Protein AF-A0A7S4NF11-F1 (afdb_monomer_lite)

Radius of gyration: 26.08 Å; chains: 1; bounding box: 30×62×72 Å

pLDDT: mean 76.33, std 23.09, range [30.75, 95.88]

Structure (mmCIF, N/CA/C/O backbone):
data_AF-A0A7S4NF11-F1
#
_entry.id   AF-A0A7S4NF11-F1
#
loop_
_atom_site.group_PDB
_atom_site.id
_atom_site.type_symbol
_atom_site.label_atom_id
_atom_site.label_alt_id
_atom_site.label_comp_id
_atom_site.label_asym_id
_atom_site.label_entity_id
_atom_site.label_seq_id
_atom_site.pdbx_PDB_ins_code
_atom_site.Cartn_x
_atom_site.Cartn_y
_atom_site.Cartn_z
_atom_site.occupancy
_atom_site.B_iso_or_equiv
_atom_site.auth_seq_id
_atom_site.auth_comp_id
_atom_site.auth_asym_id
_atom_site.auth_atom_id
_atom_site.pdbx_PDB_model_num
ATOM 1 N N . MET A 1 1 ? 6.267 -11.772 0.007 1.00 73.88 1 MET A N 1
ATOM 2 C CA . MET A 1 1 ? 6.412 -10.875 -1.162 1.00 73.88 1 MET A CA 1
ATOM 3 C C . MET A 1 1 ? 7.554 -11.280 -2.099 1.00 73.88 1 MET A C 1
ATOM 5 O O . MET A 1 1 ? 7.280 -11.546 -3.259 1.00 73.88 1 MET A O 1
ATOM 9 N N . LYS A 1 2 ? 8.812 -11.360 -1.629 1.00 79.38 2 LYS A N 1
ATOM 10 C CA . LYS A 1 2 ? 10.001 -11.536 -2.492 1.00 79.38 2 LYS A CA 1
ATOM 11 C C . LYS A 1 2 ? 9.956 -12.772 -3.411 1.00 79.38 2 LYS A C 1
ATOM 13 O O . LYS A 1 2 ? 10.089 -12.602 -4.613 1.00 79.38 2 LYS A O 1
ATOM 18 N N . CYS A 1 3 ? 9.641 -13.956 -2.881 1.00 81.00 3 CYS A N 1
ATOM 19 C CA . CYS A 1 3 ? 9.574 -15.198 -3.669 1.00 81.00 3 CYS A CA 1
ATOM 20 C C . CYS A 1 3 ? 8.511 -15.178 -4.784 1.00 81.00 3 CYS A C 1
ATOM 22 O O . CYS A 1 3 ? 8.681 -15.821 -5.809 1.00 81.00 3 CYS A O 1
ATOM 24 N N . PHE A 1 4 ? 7.421 -14.412 -4.630 1.00 79.88 4 PHE A N 1
ATOM 25 C CA . PHE A 1 4 ? 6.421 -14.277 -5.698 1.00 79.88 4 PHE A CA 1
ATOM 26 C C . PHE A 1 4 ? 6.956 -13.473 -6.886 1.00 79.88 4 PHE A C 1
ATOM 28 O O . PHE A 1 4 ? 6.583 -13.756 -8.016 1.00 79.88 4 PHE A O 1
ATOM 35 N N . CYS A 1 5 ? 7.848 -12.508 -6.645 1.00 83.56 5 CYS A N 1
ATOM 36 C CA . CYS A 1 5 ? 8.443 -11.685 -7.702 1.00 83.56 5 CYS A CA 1
ATOM 37 C C . CYS A 1 5 ? 9.519 -12.431 -8.518 1.00 83.56 5 CYS A C 1
ATOM 39 O O . CYS A 1 5 ? 10.048 -11.878 -9.477 1.00 83.56 5 CYS A O 1
ATOM 41 N N . GLU A 1 6 ? 9.870 -13.662 -8.131 1.00 86.38 6 GLU A N 1
ATOM 42 C CA . GLU A 1 6 ? 10.823 -14.525 -8.847 1.00 86.38 6 GLU A CA 1
ATOM 43 C C . GLU A 1 6 ? 10.128 -15.361 -9.939 1.00 86.38 6 GLU A C 1
ATOM 45 O O . GLU A 1 6 ? 10.784 -15.909 -10.826 1.00 86.38 6 GLU A O 1
ATOM 50 N N . LEU A 1 7 ? 8.790 -15.435 -9.911 1.00 87.25 7 LEU A N 1
ATOM 51 C CA . LEU A 1 7 ? 7.999 -16.120 -10.928 1.00 87.25 7 LEU A CA 1
ATOM 52 C C . LEU A 1 7 ? 7.936 -15.287 -12.214 1.00 87.25 7 LEU A C 1
ATOM 54 O O . LEU A 1 7 ? 7.679 -14.081 -12.198 1.00 87.25 7 LEU A O 1
ATOM 58 N N . LYS A 1 8 ? 8.115 -15.947 -13.363 1.00 84.31 8 LYS A N 1
ATOM 59 C CA . LYS A 1 8 ? 8.010 -15.290 -14.673 1.00 84.31 8 LYS A CA 1
ATOM 60 C C . LYS A 1 8 ? 6.619 -14.673 -14.843 1.00 84.31 8 LYS A C 1
ATOM 62 O O . LYS A 1 8 ? 5.614 -15.367 -14.740 1.00 84.31 8 LYS A O 1
ATOM 67 N N . GLY A 1 9 ? 6.582 -13.372 -15.128 1.00 84.94 9 GLY A N 1
ATOM 68 C CA . GLY A 1 9 ? 5.338 -12.621 -15.324 1.00 84.94 9 GLY A CA 1
ATOM 69 C C . GLY A 1 9 ? 4.669 -12.125 -14.038 1.00 84.94 9 GLY A C 1
ATOM 70 O O . GLY A 1 9 ? 3.631 -11.472 -14.121 1.00 84.94 9 GLY A O 1
ATOM 71 N N . VAL A 1 10 ? 5.249 -12.374 -12.858 1.00 89.94 10 VAL A N 1
ATOM 72 C CA . VAL A 1 10 ? 4.725 -11.868 -11.583 1.00 89.94 10 VAL A CA 1
ATOM 73 C C . VAL A 1 10 ? 5.609 -10.728 -11.088 1.00 89.94 10 VAL A C 1
ATOM 75 O O . VAL A 1 10 ? 6.705 -10.935 -10.578 1.00 89.94 10 VAL A O 1
ATOM 78 N N . GLY A 1 11 ? 5.121 -9.498 -11.244 1.00 90.69 11 GLY A N 1
ATOM 79 C CA . GLY A 1 11 ? 5.751 -8.309 -10.669 1.00 90.69 11 GLY A CA 1
ATOM 80 C C . GLY A 1 11 ? 5.242 -7.991 -9.256 1.00 90.69 11 GLY A C 1
ATOM 81 O O . GLY A 1 11 ? 4.308 -8.639 -8.771 1.00 90.69 11 GLY A O 1
ATOM 82 N N . PRO A 1 12 ? 5.786 -6.943 -8.609 1.00 91.31 12 PRO A N 1
ATOM 83 C CA . PRO A 1 12 ? 5.312 -6.474 -7.307 1.00 91.31 12 PRO A CA 1
ATOM 84 C C . PRO A 1 12 ? 3.811 -6.157 -7.290 1.00 91.31 12 PRO A C 1
ATOM 86 O O . PRO A 1 12 ? 3.120 -6.532 -6.348 1.00 91.31 12 PRO A O 1
ATOM 89 N N . ALA A 1 13 ? 3.278 -5.563 -8.362 1.00 91.50 13 ALA A N 1
ATOM 90 C CA . ALA A 1 13 ? 1.848 -5.288 -8.479 1.00 91.50 13 ALA A CA 1
ATOM 91 C C . ALA A 1 13 ? 1.012 -6.581 -8.412 1.00 91.50 13 ALA A C 1
ATOM 93 O O . ALA A 1 13 ? 0.180 -6.738 -7.519 1.00 91.50 13 ALA A O 1
ATOM 94 N N . THR A 1 14 ? 1.297 -7.557 -9.279 1.00 93.38 14 THR A N 1
ATOM 95 C CA . THR A 1 14 ? 0.579 -8.842 -9.322 1.00 93.38 14 THR A CA 1
ATOM 96 C C . THR A 1 14 ? 0.723 -9.633 -8.021 1.00 93.38 14 THR A C 1
ATOM 98 O O . THR A 1 14 ? -0.258 -10.168 -7.507 1.00 93.38 14 THR A O 1
ATOM 101 N N . ALA A 1 15 ? 1.928 -9.679 -7.448 1.00 93.69 15 ALA A N 1
ATOM 102 C CA . ALA A 1 15 ? 2.165 -10.340 -6.169 1.00 93.69 15 ALA A CA 1
ATOM 103 C C . ALA A 1 15 ? 1.355 -9.689 -5.033 1.00 93.69 15 ALA A C 1
ATOM 105 O O . ALA A 1 15 ? 0.784 -10.400 -4.205 1.00 93.69 15 ALA A O 1
ATOM 106 N N . SER A 1 16 ? 1.250 -8.355 -5.016 1.00 93.00 16 SER A N 1
ATOM 107 C CA . SER A 1 16 ? 0.473 -7.628 -4.005 1.00 93.00 16 SER A CA 1
ATOM 108 C C . SER A 1 16 ? -1.030 -7.880 -4.145 1.00 93.00 16 SER A C 1
ATOM 110 O O . SER A 1 16 ? -1.723 -7.987 -3.135 1.00 93.00 16 SER A O 1
ATOM 112 N N . ALA A 1 17 ? -1.532 -8.059 -5.376 1.00 92.62 17 ALA A N 1
ATOM 113 C CA . ALA A 1 17 ? -2.933 -8.397 -5.630 1.00 92.62 17 ALA A CA 1
ATOM 114 C C . ALA A 1 17 ? -3.316 -9.689 -4.903 1.00 92.62 17 ALA A C 1
ATOM 116 O O . ALA A 1 17 ? -4.264 -9.712 -4.122 1.00 92.62 17 ALA A O 1
ATOM 117 N N . LEU A 1 18 ? -2.522 -10.742 -5.107 1.00 93.19 18 LEU A N 1
ATOM 118 C CA . LEU A 1 18 ? -2.756 -12.056 -4.513 1.00 93.19 18 LEU A CA 1
ATOM 119 C C . LEU A 1 18 ? -2.565 -12.038 -2.995 1.00 93.19 18 LEU A C 1
ATOM 121 O O . LEU A 1 18 ? -3.408 -12.539 -2.252 1.00 93.19 18 LEU A O 1
ATOM 125 N N . LEU A 1 19 ? -1.469 -11.443 -2.524 1.00 93.19 19 LEU A N 1
ATOM 126 C CA . LEU A 1 19 ? -1.137 -11.448 -1.101 1.00 93.19 19 LEU A CA 1
ATOM 127 C C . LEU A 1 19 ? -2.111 -10.614 -0.272 1.00 93.19 19 LEU A C 1
ATOM 129 O O . LEU A 1 19 ? -2.469 -11.045 0.818 1.00 93.19 19 LEU A O 1
ATOM 133 N N . SER A 1 20 ? -2.597 -9.487 -0.798 1.00 93.75 20 SER A N 1
ATOM 134 C CA . SER A 1 20 ? -3.603 -8.673 -0.108 1.00 93.75 20 SER A CA 1
ATOM 135 C C . SER A 1 20 ? -4.933 -9.417 0.068 1.00 93.75 20 SER A C 1
ATOM 137 O O . SER A 1 20 ? -5.625 -9.221 1.061 1.00 93.75 20 SER A O 1
ATOM 139 N N . LEU A 1 21 ? -5.295 -10.311 -0.858 1.00 93.06 21 LEU A N 1
ATOM 140 C CA . LEU A 1 21 ? -6.495 -11.141 -0.725 1.00 93.06 21 LEU A CA 1
ATOM 141 C C . LEU A 1 21 ? -6.320 -12.263 0.302 1.00 93.06 21 LEU A C 1
ATOM 143 O O . LEU A 1 21 ? -7.286 -12.634 0.961 1.00 93.06 21 LEU A O 1
ATOM 147 N N . HIS A 1 22 ? -5.110 -12.810 0.419 1.00 93.50 22 HIS A N 1
ATOM 148 C CA . HIS A 1 22 ? -4.831 -13.934 1.309 1.00 93.50 22 HIS A CA 1
ATOM 149 C C . HIS A 1 22 ? -4.520 -13.510 2.754 1.00 93.50 22 HIS A C 1
ATOM 151 O O . HIS A 1 22 ? -4.910 -14.192 3.698 1.00 93.50 22 HIS A O 1
ATOM 157 N N . ARG A 1 23 ? -3.792 -12.403 2.929 1.00 93.50 23 ARG A N 1
ATOM 158 C CA . ARG A 1 23 ? -3.329 -11.859 4.216 1.00 93.50 23 ARG A CA 1
ATOM 159 C C . ARG A 1 23 ? -3.530 -10.346 4.200 1.00 93.50 23 ARG A C 1
ATOM 161 O O . ARG A 1 23 ? -2.594 -9.571 3.991 1.00 93.50 23 ARG A O 1
ATOM 168 N N . ASP A 1 24 ? -4.787 -9.947 4.347 1.00 92.56 24 ASP A N 1
ATOM 169 C CA . ASP A 1 24 ? -5.225 -8.552 4.288 1.00 92.56 24 ASP A CA 1
ATOM 170 C C . ASP A 1 24 ? -4.732 -7.713 5.478 1.00 92.56 24 ASP A C 1
ATOM 172 O O . ASP A 1 24 ? -4.615 -6.490 5.364 1.00 92.56 24 ASP A O 1
ATOM 176 N N . ASP A 1 25 ? -4.397 -8.385 6.581 1.00 92.06 25 ASP A N 1
ATOM 177 C CA . ASP A 1 25 ? -3.760 -7.853 7.781 1.00 92.06 25 ASP A CA 1
ATOM 178 C C . ASP A 1 25 ? -2.344 -7.326 7.524 1.00 92.06 25 ASP A C 1
ATOM 180 O O . ASP A 1 25 ? -1.963 -6.313 8.102 1.00 92.06 25 ASP A O 1
ATOM 184 N N . LEU A 1 26 ? -1.580 -7.981 6.643 1.00 92.12 26 LEU A N 1
ATOM 185 C CA . LEU A 1 26 ? -0.170 -7.657 6.403 1.00 92.12 26 LEU A CA 1
ATOM 186 C C . LEU A 1 26 ? 0.093 -6.923 5.086 1.00 92.12 26 LEU A C 1
ATOM 188 O O . LEU A 1 26 ? 1.085 -6.195 4.986 1.00 92.12 26 LEU A O 1
ATOM 192 N N . PHE A 1 27 ? -0.736 -7.149 4.063 1.00 95.00 27 PHE A N 1
ATOM 193 C CA . PHE A 1 27 ? -0.457 -6.686 2.705 1.00 95.00 27 PHE A CA 1
ATOM 194 C C . PHE A 1 27 ? -1.563 -5.784 2.157 1.00 95.00 27 PHE A C 1
ATOM 196 O O . PHE A 1 27 ? -2.712 -6.191 1.985 1.00 95.00 27 PHE A O 1
ATOM 203 N N . ALA A 1 28 ? -1.181 -4.563 1.802 1.00 95.06 28 ALA A N 1
ATOM 204 C CA . ALA A 1 28 ? -1.942 -3.666 0.953 1.00 95.06 28 ALA A CA 1
ATOM 205 C C . ALA A 1 28 ? -1.738 -4.009 -0.531 1.00 95.06 28 ALA A C 1
ATOM 207 O O . ALA A 1 28 ? -0.730 -4.612 -0.925 1.00 95.06 28 ALA A O 1
ATOM 208 N N . PHE A 1 29 ? -2.711 -3.608 -1.349 1.00 95.25 29 PHE A N 1
ATOM 209 C CA . PHE A 1 29 ? -2.599 -3.671 -2.801 1.00 95.25 29 PHE A CA 1
ATOM 210 C C . PHE A 1 29 ? -1.780 -2.481 -3.325 1.00 95.25 29 PHE A C 1
ATOM 212 O O . PHE A 1 29 ? -1.819 -1.392 -2.753 1.00 95.25 29 PHE A O 1
ATOM 219 N N . MET A 1 30 ? -0.992 -2.711 -4.375 1.00 93.62 30 MET A N 1
ATOM 220 C CA . MET A 1 30 ? -0.097 -1.717 -4.967 1.00 93.62 30 MET A CA 1
ATOM 221 C C . MET A 1 30 ? -0.828 -0.861 -6.013 1.00 93.62 30 MET A C 1
ATOM 223 O O . MET A 1 30 ? -0.531 -0.949 -7.202 1.00 93.62 30 MET A O 1
ATOM 227 N N . ASP A 1 31 ? -1.792 -0.058 -5.564 1.00 93.31 31 ASP A N 1
ATOM 228 C CA . ASP A 1 31 ? -2.487 0.921 -6.407 1.00 93.31 31 ASP A CA 1
ATOM 229 C C . ASP A 1 31 ? -1.611 2.155 -6.670 1.00 93.31 31 ASP A C 1
ATOM 231 O O . ASP A 1 31 ? -0.906 2.634 -5.776 1.00 93.31 31 ASP A O 1
ATOM 235 N N . ASP A 1 32 ? -1.700 2.708 -7.879 1.00 92.69 32 ASP A N 1
ATOM 236 C CA . ASP A 1 32 ? -0.990 3.928 -8.277 1.00 92.69 32 ASP A CA 1
ATOM 237 C C . ASP A 1 32 ? -1.328 5.098 -7.362 1.00 92.69 32 ASP A C 1
ATOM 239 O O . ASP A 1 32 ? -0.434 5.788 -6.880 1.00 92.69 32 ASP A O 1
ATOM 243 N N . GLU A 1 33 ? -2.617 5.288 -7.096 1.00 93.75 33 GLU A N 1
ATOM 244 C CA . GLU A 1 33 ? -3.123 6.382 -6.279 1.00 93.75 33 GLU A CA 1
ATOM 245 C C . GLU A 1 33 ? -2.608 6.274 -4.841 1.00 93.75 33 GLU A C 1
ATOM 247 O O . GLU A 1 33 ? -2.275 7.275 -4.218 1.00 93.75 33 GLU A O 1
ATOM 252 N N . VAL A 1 34 ? -2.480 5.052 -4.318 1.00 93.00 34 VAL A N 1
ATOM 253 C CA . VAL A 1 34 ? -1.961 4.817 -2.964 1.00 93.00 34 VAL A CA 1
ATOM 254 C C . VAL A 1 34 ? -0.462 5.104 -2.903 1.00 93.00 34 VAL A C 1
ATOM 256 O O . VAL A 1 34 ? 0.005 5.687 -1.924 1.00 93.00 34 VAL A O 1
ATOM 259 N N . ILE A 1 35 ? 0.290 4.746 -3.950 1.00 93.75 35 ILE A N 1
ATOM 260 C CA . ILE A 1 35 ? 1.702 5.127 -4.075 1.00 93.75 35 ILE A CA 1
ATOM 261 C C . ILE A 1 35 ? 1.818 6.650 -4.134 1.00 93.75 35 ILE A C 1
ATOM 263 O O . ILE A 1 35 ? 2.614 7.213 -3.400 1.00 93.75 35 ILE A O 1
ATOM 267 N N . GLU A 1 36 ? 1.016 7.326 -4.952 1.00 92.31 36 GLU A N 1
ATOM 268 C CA . GLU A 1 36 ? 1.040 8.789 -5.075 1.00 92.31 36 GLU A CA 1
ATOM 269 C C . GLU A 1 36 ? 0.642 9.502 -3.771 1.00 92.31 36 GLU A C 1
ATOM 271 O O . GLU A 1 36 ? 1.122 10.602 -3.508 1.00 92.31 36 GLU A O 1
ATOM 276 N N . CYS A 1 37 ? -0.193 8.882 -2.930 1.00 90.25 37 CYS A N 1
ATOM 277 C CA . CYS A 1 37 ? -0.562 9.428 -1.623 1.00 90.25 37 CYS A CA 1
ATOM 278 C C . CYS A 1 37 ? 0.509 9.250 -0.537 1.00 90.25 37 CYS A C 1
ATOM 280 O O . CYS A 1 37 ? 0.590 10.089 0.356 1.00 90.25 37 CYS A O 1
ATOM 282 N N . LEU A 1 38 ? 1.258 8.144 -0.548 1.00 92.00 38 LEU A N 1
ATOM 283 C CA . LEU A 1 38 ? 2.156 7.765 0.556 1.00 92.00 38 LEU A CA 1
ATOM 284 C C . LEU A 1 38 ? 3.644 7.875 0.208 1.00 92.00 38 LEU A C 1
ATOM 286 O O . LEU A 1 38 ? 4.492 7.879 1.097 1.00 92.00 38 LEU A O 1
ATOM 290 N N . TYR A 1 39 ? 3.989 7.922 -1.074 1.00 92.44 39 TYR A N 1
ATOM 291 C CA . TYR A 1 39 ? 5.365 7.970 -1.539 1.00 92.44 39 TYR A CA 1
ATOM 292 C C . TYR A 1 39 ? 5.685 9.347 -2.120 1.00 92.44 39 TYR A C 1
ATOM 294 O O . TYR A 1 39 ? 5.204 9.703 -3.191 1.00 92.44 39 TYR A O 1
ATOM 302 N N . ASP A 1 40 ? 6.575 10.085 -1.456 1.00 86.31 40 ASP A N 1
ATOM 303 C CA . ASP A 1 40 ? 6.974 11.446 -1.858 1.00 86.31 40 ASP A CA 1
ATOM 304 C C . ASP A 1 40 ? 7.807 11.497 -3.156 1.00 86.31 40 ASP A C 1
ATOM 306 O O . ASP A 1 40 ? 8.107 12.566 -3.693 1.00 86.31 40 ASP A O 1
ATOM 310 N N . GLY A 1 41 ? 8.248 10.339 -3.654 1.00 87.44 41 GLY A N 1
ATOM 311 C CA . GLY A 1 41 ? 9.053 10.225 -4.864 1.00 87.44 41 GLY A CA 1
ATOM 312 C C . GLY A 1 41 ? 8.232 10.025 -6.137 1.00 87.44 41 GLY A C 1
ATOM 313 O O . GLY A 1 41 ? 7.009 9.922 -6.146 1.00 87.44 41 GLY A O 1
ATOM 314 N N . LYS A 1 42 ? 8.936 9.893 -7.267 1.00 87.06 42 LYS A N 1
ATOM 315 C CA . LYS A 1 42 ? 8.292 9.531 -8.534 1.00 87.06 42 LYS A CA 1
ATOM 316 C C . LYS A 1 42 ? 7.678 8.133 -8.430 1.00 87.06 42 LYS A C 1
ATOM 318 O O . LYS A 1 42 ? 8.363 7.188 -8.032 1.00 87.06 42 LYS A O 1
ATOM 323 N N . ARG A 1 43 ? 6.430 7.994 -8.888 1.00 88.25 43 ARG A N 1
ATOM 324 C CA . ARG A 1 43 ? 5.741 6.704 -9.016 1.00 88.25 43 ARG A CA 1
ATOM 325 C C . ARG A 1 43 ? 6.619 5.674 -9.729 1.00 88.25 43 ARG A C 1
ATOM 327 O O . ARG A 1 43 ? 7.150 5.933 -10.814 1.00 88.25 43 ARG A O 1
ATOM 334 N N . GLY A 1 44 ? 6.727 4.488 -9.134 1.00 88.50 44 GLY A N 1
ATOM 335 C CA . GLY A 1 44 ? 7.470 3.372 -9.701 1.00 88.50 44 GLY A CA 1
ATOM 336 C C . GLY A 1 44 ? 7.022 2.019 -9.156 1.00 88.50 44 GLY A C 1
ATOM 337 O O . GLY A 1 44 ? 6.648 1.880 -7.995 1.00 88.50 44 GLY A O 1
ATOM 338 N N . TYR A 1 45 ? 7.125 0.994 -9.999 1.00 89.38 45 TYR A N 1
ATOM 339 C CA . TYR A 1 45 ? 6.640 -0.363 -9.718 1.00 89.38 45 TYR A CA 1
ATOM 340 C C . TYR A 1 45 ? 7.752 -1.289 -9.238 1.00 89.38 45 TYR A C 1
ATOM 342 O O . TYR A 1 45 ? 7.932 -2.401 -9.734 1.00 89.38 45 TYR A O 1
ATOM 350 N N . THR A 1 46 ? 8.551 -0.801 -8.292 1.00 91.50 46 THR A N 1
ATOM 351 C CA . THR A 1 46 ? 9.655 -1.577 -7.723 1.00 91.50 46 THR A CA 1
ATOM 352 C C . THR A 1 46 ? 9.244 -2.197 -6.396 1.00 91.50 46 THR A C 1
ATOM 354 O O . THR A 1 46 ? 8.423 -1.646 -5.661 1.00 91.50 46 THR A O 1
ATOM 357 N N . LEU A 1 47 ? 9.865 -3.326 -6.046 1.00 91.31 47 LEU A N 1
ATOM 358 C CA . LEU A 1 47 ? 9.632 -3.970 -4.752 1.00 91.31 47 LEU A CA 1
ATOM 359 C C . LEU A 1 47 ? 9.974 -3.035 -3.579 1.00 91.31 47 LEU A C 1
ATOM 361 O O . LEU A 1 47 ? 9.304 -3.076 -2.555 1.00 91.31 47 LEU A O 1
ATOM 365 N N . LYS A 1 48 ? 10.984 -2.170 -3.735 1.00 91.94 48 LYS A N 1
ATOM 366 C CA . LYS A 1 48 ? 11.372 -1.204 -2.701 1.00 91.94 48 LYS A CA 1
ATOM 367 C C . LYS A 1 48 ? 10.239 -0.218 -2.402 1.00 91.94 48 LYS A C 1
ATOM 369 O O . LYS A 1 48 ? 9.909 -0.033 -1.238 1.00 91.94 48 LYS A O 1
ATOM 374 N N . ILE A 1 49 ? 9.645 0.366 -3.446 1.00 93.62 49 ILE A N 1
ATOM 375 C CA . ILE A 1 49 ? 8.526 1.311 -3.309 1.00 93.62 49 ILE A CA 1
ATOM 376 C C . ILE A 1 49 ? 7.327 0.606 -2.675 1.00 93.62 49 ILE A C 1
ATOM 378 O O . ILE A 1 49 ? 6.740 1.127 -1.735 1.00 93.62 49 ILE A O 1
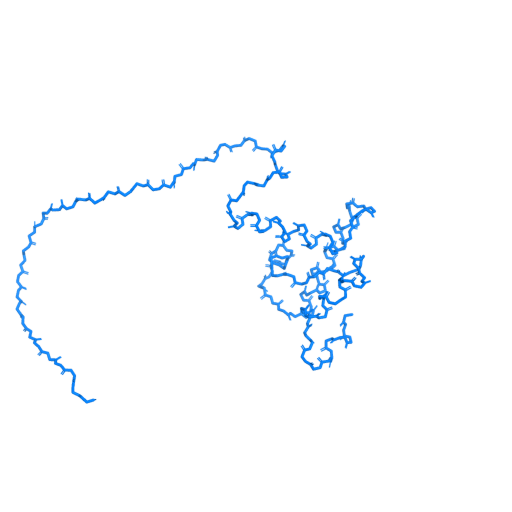ATOM 382 N N . TYR A 1 50 ? 7.017 -0.616 -3.120 1.00 94.44 50 TYR A N 1
ATOM 383 C CA . TYR A 1 50 ? 5.937 -1.397 -2.520 1.00 94.44 50 TYR A CA 1
ATOM 384 C C . TYR A 1 50 ? 6.125 -1.613 -1.015 1.00 94.44 50 TYR A C 1
ATOM 386 O O . TYR A 1 50 ? 5.192 -1.408 -0.248 1.00 94.44 50 TYR A O 1
ATOM 394 N N . LEU A 1 51 ? 7.314 -2.047 -0.587 1.00 94.31 51 LEU A N 1
ATOM 395 C CA . LEU A 1 51 ? 7.573 -2.334 0.825 1.00 94.31 51 LEU A CA 1
ATOM 396 C C . LEU A 1 51 ? 7.438 -1.082 1.697 1.00 94.31 51 LEU A C 1
ATOM 398 O O . LEU A 1 51 ? 6.932 -1.185 2.810 1.00 94.31 51 LEU A O 1
ATOM 402 N N . ASP A 1 52 ? 7.857 0.073 1.184 1.00 94.69 52 ASP A N 1
ATOM 403 C CA . ASP A 1 52 ? 7.750 1.355 1.880 1.00 94.69 52 ASP A CA 1
ATOM 404 C C . ASP A 1 52 ? 6.286 1.793 2.039 1.00 94.69 52 ASP A C 1
ATOM 406 O O . ASP A 1 52 ? 5.810 2.024 3.150 1.00 94.69 52 ASP A O 1
ATOM 410 N N . VAL A 1 53 ? 5.522 1.772 0.944 1.00 94.94 53 VAL A N 1
ATOM 411 C CA . VAL A 1 53 ? 4.082 2.078 0.953 1.00 94.94 53 VAL A CA 1
ATOM 412 C C . VAL A 1 53 ? 3.314 1.099 1.848 1.00 94.94 53 VAL A C 1
ATOM 414 O O . VAL A 1 53 ? 2.483 1.508 2.656 1.00 94.94 53 VAL A O 1
ATOM 417 N N . ASN A 1 54 ? 3.617 -0.199 1.768 1.00 95.44 54 ASN A N 1
ATOM 418 C CA . ASN A 1 54 ? 2.968 -1.214 2.593 1.00 95.44 54 ASN A CA 1
ATOM 419 C C . ASN A 1 54 ? 3.257 -1.012 4.084 1.00 95.44 54 ASN A C 1
ATOM 421 O O . ASN A 1 54 ? 2.358 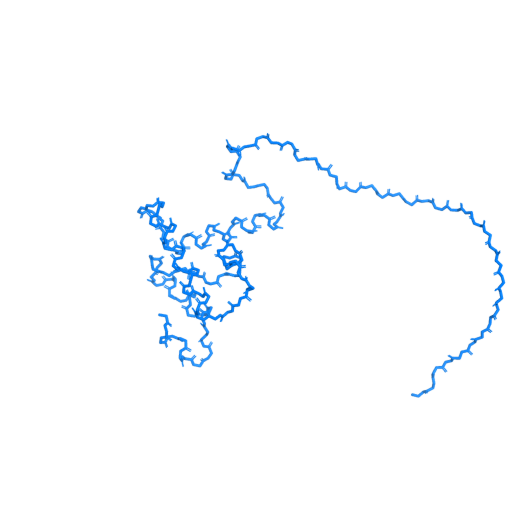-1.170 4.906 1.00 95.44 54 ASN A O 1
ATOM 425 N N . LYS A 1 55 ? 4.496 -0.644 4.431 1.00 95.75 55 LYS A N 1
ATOM 426 C CA . LYS A 1 55 ? 4.886 -0.320 5.806 1.00 95.75 55 LYS A CA 1
ATOM 427 C C . LYS A 1 55 ? 4.067 0.851 6.340 1.00 95.75 55 LYS A C 1
ATOM 429 O O . LYS A 1 55 ? 3.505 0.737 7.424 1.00 95.75 55 LYS A O 1
ATOM 434 N N . GLN A 1 56 ? 3.922 1.921 5.560 1.00 95.88 56 GLN A N 1
ATOM 435 C CA . GLN A 1 56 ? 3.087 3.059 5.946 1.00 95.88 56 GLN A CA 1
ATOM 436 C C . GLN A 1 56 ? 1.614 2.668 6.123 1.00 95.88 56 GLN A C 1
ATOM 438 O O . GLN A 1 56 ? 0.999 3.042 7.119 1.00 95.88 56 GLN A O 1
ATOM 443 N N . CYS A 1 57 ? 1.050 1.858 5.220 1.00 95.25 57 CYS A N 1
ATOM 444 C CA . CYS A 1 57 ? -0.313 1.340 5.376 1.00 95.25 57 CYS A CA 1
ATOM 445 C C . CYS A 1 57 ? -0.493 0.565 6.689 1.00 95.25 57 CYS A C 1
ATOM 447 O O . CYS A 1 57 ? -1.507 0.745 7.364 1.00 95.25 57 CYS A O 1
ATOM 449 N N . THR A 1 58 ? 0.481 -0.267 7.066 1.00 94.94 58 THR A N 1
ATOM 450 C CA . THR A 1 58 ? 0.458 -1.006 8.336 1.00 94.94 58 THR A CA 1
ATOM 451 C C . THR A 1 58 ? 0.539 -0.065 9.535 1.00 94.94 58 THR A C 1
ATOM 453 O O . THR A 1 58 ? -0.278 -0.172 10.442 1.00 94.94 58 THR A O 1
ATOM 456 N N . GLU A 1 59 ? 1.442 0.916 9.518 1.00 95.44 59 GLU A N 1
ATOM 457 C CA . GLU A 1 59 ? 1.560 1.905 10.599 1.00 95.44 59 GLU A CA 1
ATOM 458 C C . GLU A 1 59 ? 0.272 2.728 10.780 1.00 95.44 59 GLU A C 1
ATOM 460 O O . GLU A 1 59 ? -0.133 3.033 11.903 1.00 95.44 59 GLU A O 1
ATOM 465 N N . ILE A 1 60 ? -0.398 3.096 9.683 1.00 94.94 60 ILE A N 1
ATOM 466 C CA . ILE A 1 60 ? -1.687 3.798 9.732 1.00 94.94 60 ILE A CA 1
ATOM 467 C C . ILE A 1 60 ? -2.777 2.871 10.290 1.00 94.94 60 ILE A C 1
ATOM 469 O O . ILE A 1 60 ? -3.578 3.303 11.120 1.00 94.94 60 ILE A O 1
ATOM 473 N N . ALA A 1 61 ? -2.806 1.604 9.871 1.00 94.88 61 ALA A N 1
ATOM 474 C CA . ALA A 1 61 ? -3.758 0.622 10.381 1.00 94.88 61 ALA A CA 1
ATOM 475 C C . ALA A 1 61 ? -3.601 0.416 11.897 1.00 94.88 61 ALA A C 1
ATOM 477 O O . ALA A 1 61 ? -4.590 0.454 12.628 1.00 94.88 61 ALA A O 1
ATOM 478 N N . GLU A 1 62 ? -2.364 0.297 12.383 1.00 93.81 62 GLU A N 1
ATOM 479 C CA . GLU A 1 62 ? -2.050 0.182 13.811 1.00 93.81 62 GLU A CA 1
ATOM 480 C C . GLU A 1 62 ? -2.529 1.402 14.607 1.00 93.81 62 GLU A C 1
ATOM 482 O O . GLU A 1 62 ? -3.137 1.245 15.667 1.00 93.81 62 GLU A O 1
ATOM 487 N N . LYS A 1 63 ? -2.332 2.616 14.074 1.00 94.88 63 LYS A N 1
ATOM 488 C CA . LYS A 1 63 ? -2.813 3.862 14.697 1.00 94.88 63 LYS A CA 1
ATOM 489 C C . LYS A 1 63 ? -4.339 3.941 14.768 1.00 94.88 63 LYS A C 1
ATOM 491 O O . LYS A 1 63 ? -4.873 4.477 15.735 1.00 94.88 63 LYS A O 1
ATOM 496 N N . LEU A 1 64 ? -5.043 3.434 13.755 1.00 93.19 64 LEU A N 1
ATOM 497 C CA . LEU A 1 64 ? -6.509 3.465 13.694 1.00 93.19 64 LEU A CA 1
ATOM 498 C C . LEU A 1 64 ? -7.177 2.307 14.461 1.00 93.19 64 LEU A C 1
ATOM 500 O O . LEU A 1 64 ? -8.370 2.376 14.767 1.00 93.19 64 LEU A O 1
ATOM 504 N N . GLY A 1 65 ? -6.424 1.261 14.809 1.00 92.31 65 GLY A N 1
ATOM 505 C CA . GLY A 1 65 ? -6.839 0.197 15.721 1.00 92.31 65 GLY A CA 1
ATOM 506 C C . GLY A 1 65 ? -7.442 -1.045 15.053 1.00 92.31 65 GLY A C 1
ATOM 507 O O . GLY A 1 65 ? -7.432 -1.213 13.839 1.00 92.31 65 GLY A O 1
ATOM 508 N N . LYS A 1 66 ? -7.998 -1.943 15.882 1.00 81.75 66 LYS A N 1
ATOM 509 C CA . LYS A 1 66 ? -8.266 -3.367 15.564 1.00 81.75 66 LYS A CA 1
ATOM 510 C C . LYS A 1 66 ? -9.140 -3.669 14.334 1.00 81.75 66 LYS A C 1
ATOM 512 O O . LYS A 1 66 ? -9.119 -4.798 13.861 1.00 81.75 66 LYS A O 1
ATOM 517 N N . ASN A 1 67 ? -9.910 -2.708 13.825 1.00 90.81 67 ASN A N 1
ATOM 518 C CA . ASN A 1 67 ? -10.781 -2.904 12.655 1.00 90.81 67 ASN A CA 1
ATOM 519 C C . ASN A 1 67 ? -10.128 -2.479 11.332 1.00 90.81 67 ASN A C 1
ATOM 521 O O . ASN A 1 67 ? -10.734 -2.627 10.262 1.00 90.81 67 ASN A O 1
ATOM 525 N N . TRP A 1 68 ? -8.929 -1.909 11.403 1.00 94.38 68 TRP A N 1
ATOM 526 C CA . TRP A 1 68 ? -8.177 -1.448 10.254 1.00 94.38 68 TRP A CA 1
ATOM 527 C C . TRP A 1 68 ? -7.070 -2.436 9.925 1.00 94.38 68 TRP A C 1
ATOM 529 O O . TRP A 1 68 ? -6.314 -2.869 10.785 1.00 94.38 68 TRP A O 1
ATOM 539 N N . THR A 1 69 ? -7.005 -2.797 8.650 1.00 95.38 69 THR A N 1
ATOM 540 C CA . THR A 1 69 ? -5.983 -3.674 8.081 1.00 95.38 69 THR A CA 1
ATOM 541 C C . THR A 1 69 ? -5.242 -2.917 6.990 1.00 95.38 69 THR A C 1
ATOM 543 O O . THR A 1 69 ? -5.808 -1.989 6.399 1.00 95.38 69 THR A O 1
ATOM 546 N N . SER A 1 70 ? -4.007 -3.306 6.672 1.00 94.44 70 SER A N 1
ATOM 547 C CA . SER A 1 70 ? -3.209 -2.630 5.639 1.00 94.44 70 SER A CA 1
ATOM 548 C C . SER A 1 70 ? -3.942 -2.584 4.296 1.00 94.44 70 SER A C 1
ATOM 550 O O . SER A 1 70 ? -3.961 -1.550 3.624 1.00 94.44 70 SER A O 1
ATOM 552 N N . ARG A 1 71 ? -4.661 -3.657 3.938 1.00 95.19 71 ARG A N 1
ATOM 553 C CA . ARG A 1 71 ? -5.532 -3.670 2.755 1.00 95.19 71 ARG A CA 1
ATOM 554 C C . ARG A 1 71 ? -6.685 -2.676 2.837 1.00 95.19 71 ARG A C 1
ATOM 556 O O . ARG A 1 71 ? -7.019 -2.042 1.835 1.00 95.19 71 ARG A O 1
ATOM 563 N N . ARG A 1 72 ? -7.329 -2.552 3.999 1.00 95.44 72 ARG A N 1
ATOM 564 C CA . ARG A 1 72 ? -8.442 -1.615 4.194 1.00 95.44 72 ARG A CA 1
ATOM 565 C C . ARG A 1 72 ? -7.971 -0.164 4.088 1.00 95.44 72 ARG A C 1
ATOM 567 O O . ARG A 1 72 ? -8.692 0.639 3.504 1.00 95.44 72 ARG A O 1
ATOM 574 N N . ILE A 1 73 ? -6.768 0.142 4.576 1.00 95.56 73 ILE A N 1
ATOM 575 C CA . ILE A 1 73 ? -6.132 1.456 4.409 1.00 95.56 73 ILE A CA 1
ATOM 576 C C . ILE A 1 73 ? -5.881 1.765 2.939 1.00 95.56 73 ILE A C 1
ATOM 578 O O . ILE A 1 73 ? -6.353 2.794 2.461 1.00 95.56 73 ILE A O 1
ATOM 582 N N . GLY A 1 74 ? -5.238 0.853 2.203 1.00 94.75 74 GLY A N 1
ATOM 583 C CA . GLY A 1 74 ? -5.013 1.035 0.765 1.00 94.75 74 GLY A CA 1
ATOM 584 C C . GLY A 1 74 ? -6.318 1.307 0.007 1.00 94.75 74 GLY A C 1
ATOM 585 O O . GLY A 1 74 ? -6.424 2.281 -0.730 1.00 94.75 74 GLY A O 1
ATOM 586 N N . ARG A 1 75 ? -7.374 0.528 0.282 1.00 94.62 75 ARG A N 1
ATOM 587 C CA . ARG A 1 75 ? -8.701 0.745 -0.323 1.00 94.62 75 ARG A CA 1
ATOM 588 C C . ARG A 1 75 ? -9.330 2.086 0.050 1.00 94.62 75 ARG A C 1
ATOM 590 O O . ARG A 1 75 ? -9.990 2.689 -0.793 1.00 94.62 75 ARG A O 1
ATOM 597 N N . ALA A 1 76 ? -9.185 2.530 1.296 1.00 94.12 76 ALA A N 1
ATOM 598 C CA . ALA A 1 76 ? -9.722 3.811 1.744 1.00 94.12 76 ALA A CA 1
ATOM 599 C C . ALA A 1 76 ? -9.025 4.978 1.031 1.00 94.12 76 ALA A C 1
ATOM 601 O O . ALA A 1 76 ? -9.707 5.846 0.490 1.00 94.12 76 ALA A O 1
ATOM 602 N N . LEU A 1 77 ? -7.692 4.941 0.951 1.00 93.62 77 LEU A N 1
ATOM 603 C CA . LEU A 1 77 ? -6.888 5.926 0.224 1.00 93.62 77 LEU A CA 1
ATOM 604 C C . LEU A 1 77 ? -7.250 5.960 -1.263 1.00 93.62 77 LEU A C 1
ATOM 606 O O . LEU A 1 77 ? -7.541 7.026 -1.798 1.00 93.62 77 LEU A O 1
ATOM 610 N N . TRP A 1 78 ? -7.333 4.794 -1.908 1.00 94.38 78 TRP A N 1
ATOM 611 C CA . TRP A 1 78 ? -7.759 4.696 -3.303 1.00 94.38 78 TRP A CA 1
ATOM 612 C C . TRP A 1 78 ? -9.165 5.274 -3.522 1.00 94.38 78 TRP A C 1
ATOM 614 O O . TRP A 1 78 ? -9.398 6.027 -4.466 1.00 94.38 78 TRP A O 1
ATOM 624 N N . THR A 1 79 ? -10.107 4.978 -2.620 1.00 92.94 79 THR A N 1
ATOM 625 C CA . THR A 1 79 ? -11.481 5.498 -2.708 1.00 92.94 79 THR A CA 1
ATOM 626 C C . THR A 1 79 ? -11.502 7.022 -2.584 1.00 92.94 79 THR A C 1
ATOM 628 O O . THR A 1 79 ? -12.161 7.684 -3.384 1.00 92.94 79 THR A O 1
ATOM 631 N N . ALA A 1 80 ? -10.747 7.586 -1.637 1.00 91.12 80 ALA A N 1
ATOM 632 C CA . ALA A 1 80 ? -10.618 9.031 -1.465 1.00 91.12 80 ALA A CA 1
ATOM 633 C C . ALA A 1 80 ? -10.002 9.696 -2.709 1.00 91.12 80 ALA A C 1
ATOM 635 O O . ALA A 1 80 ? -10.554 10.667 -3.231 1.00 91.12 80 ALA A O 1
ATOM 636 N N . ALA A 1 81 ? -8.924 9.123 -3.253 1.00 90.62 81 ALA A N 1
ATOM 637 C CA . ALA A 1 81 ? -8.307 9.594 -4.491 1.00 90.62 81 ALA A CA 1
ATOM 638 C C . ALA A 1 81 ? -9.292 9.554 -5.673 1.00 90.62 81 ALA A C 1
ATOM 640 O O . ALA A 1 81 ? -9.364 10.494 -6.469 1.00 90.62 81 ALA A O 1
ATOM 641 N N . ARG A 1 82 ? -10.119 8.504 -5.764 1.00 90.88 82 ARG A N 1
ATOM 642 C CA . ARG A 1 82 ? -11.123 8.363 -6.824 1.00 90.88 82 ARG A CA 1
ATOM 643 C C . ARG A 1 82 ? -12.258 9.376 -6.701 1.00 90.88 82 ARG A C 1
ATOM 645 O O . ARG A 1 82 ? -12.673 9.938 -7.716 1.00 90.88 82 ARG A O 1
ATOM 652 N N . ILE A 1 83 ? -12.728 9.643 -5.482 1.00 89.94 83 ILE A N 1
ATOM 653 C CA . ILE A 1 83 ? -13.723 10.690 -5.210 1.00 89.94 83 ILE A CA 1
ATOM 654 C C . ILE A 1 83 ? -13.158 12.051 -5.631 1.00 89.94 83 ILE A C 1
ATOM 656 O O . ILE A 1 83 ? -13.790 12.741 -6.434 1.00 89.94 83 ILE A O 1
ATOM 660 N N . ALA A 1 84 ? -11.934 12.377 -5.206 1.00 87.00 84 ALA A N 1
ATOM 661 C CA . ALA A 1 84 ? -11.264 13.623 -5.570 1.00 87.00 84 ALA A CA 1
ATOM 662 C C . ALA A 1 84 ? -11.112 13.784 -7.094 1.00 87.00 84 ALA A C 1
ATOM 664 O O . ALA A 1 84 ? -11.434 14.840 -7.641 1.00 87.00 84 ALA A O 1
ATOM 665 N N . ALA A 1 85 ? -10.702 12.724 -7.800 1.00 87.31 85 ALA A N 1
ATOM 666 C CA . ALA A 1 85 ? -10.561 12.731 -9.257 1.00 87.31 85 ALA A CA 1
ATOM 667 C C . ALA A 1 85 ? -11.904 12.882 -9.995 1.00 87.31 85 ALA A C 1
ATOM 669 O O . ALA A 1 85 ? -11.962 13.496 -11.060 1.00 87.31 85 ALA A O 1
ATOM 670 N N . SER A 1 86 ? -12.992 12.341 -9.438 1.00 86.81 86 SER A N 1
ATOM 671 C CA . SER A 1 86 ? -14.339 12.462 -10.014 1.00 86.81 86 SER A CA 1
ATOM 672 C C . SER A 1 86 ? -14.978 13.844 -9.817 1.00 86.81 86 SER A C 1
ATOM 674 O O . SER A 1 86 ? -16.026 14.124 -10.396 1.00 86.81 86 SER A O 1
ATOM 676 N N . GLY A 1 87 ? -14.356 14.717 -9.017 1.00 82.19 87 GLY A N 1
ATOM 677 C CA . GLY A 1 87 ? -14.915 16.016 -8.644 1.00 82.19 87 GLY A CA 1
ATOM 678 C C . GLY A 1 87 ? -16.065 15.926 -7.638 1.00 82.19 87 GLY A C 1
ATOM 679 O O . GLY A 1 87 ? -16.724 16.937 -7.401 1.00 82.19 87 GLY A O 1
ATOM 680 N N . GLY A 1 88 ? -16.305 14.745 -7.059 1.00 77.19 88 GLY A N 1
ATOM 681 C CA . GLY A 1 88 ? -17.241 14.562 -5.957 1.00 77.19 88 GLY A CA 1
ATOM 682 C C . GLY A 1 88 ? -16.734 15.245 -4.690 1.00 77.19 88 GLY A C 1
ATOM 683 O O . GLY A 1 88 ? -15.526 15.335 -4.459 1.00 77.19 88 GLY A O 1
ATOM 684 N N . ASP A 1 89 ? -17.658 15.745 -3.874 1.00 74.88 89 ASP A N 1
ATOM 685 C CA . ASP A 1 89 ? -17.309 16.256 -2.555 1.00 74.88 89 ASP A CA 1
ATOM 686 C C . ASP A 1 89 ? -16.997 15.079 -1.627 1.00 74.88 89 ASP A C 1
ATOM 688 O O . ASP A 1 89 ? -17.754 14.108 -1.537 1.00 74.88 89 ASP A O 1
ATOM 692 N N . ASP A 1 90 ? -15.860 15.161 -0.942 1.00 70.69 90 ASP A N 1
ATOM 693 C CA . ASP A 1 90 ? -15.486 14.177 0.062 1.00 70.69 90 ASP A CA 1
ATOM 694 C C . ASP A 1 90 ? -16.363 14.362 1.308 1.00 70.69 90 ASP A C 1
ATOM 696 O O . ASP A 1 90 ? -16.114 15.210 2.168 1.00 70.69 90 ASP A O 1
ATOM 700 N N . ILE A 1 91 ? -17.420 13.553 1.397 1.00 70.69 91 ILE A N 1
ATOM 701 C CA . ILE A 1 91 ? -18.355 13.548 2.527 1.00 70.69 91 ILE A CA 1
ATOM 702 C C . ILE A 1 91 ? -17.691 13.144 3.851 1.00 70.69 91 ILE A C 1
ATOM 704 O O . ILE A 1 91 ? -18.279 13.347 4.908 1.00 70.69 91 ILE A O 1
ATOM 708 N N . THR A 1 92 ? -16.474 12.587 3.833 1.00 66.19 92 THR A N 1
ATOM 709 C CA . THR A 1 92 ? -15.737 12.277 5.069 1.00 66.19 92 THR A CA 1
ATOM 710 C C . THR A 1 92 ? -15.132 13.527 5.713 1.00 66.19 92 THR A C 1
ATOM 712 O O . THR A 1 92 ? -14.861 13.528 6.913 1.00 66.19 92 THR A O 1
ATOM 715 N N . LEU A 1 93 ? -14.999 14.621 4.952 1.00 65.56 93 LEU A N 1
ATOM 716 C CA . LEU A 1 93 ? -14.475 15.912 5.411 1.00 65.56 93 LEU A CA 1
ATOM 717 C C . LEU A 1 93 ? -15.577 16.928 5.753 1.00 65.56 93 LEU A C 1
ATOM 719 O O . LEU A 1 93 ? -15.282 18.001 6.286 1.00 65.56 93 LEU A O 1
ATOM 723 N N . SER A 1 94 ? -16.853 16.611 5.497 1.00 57.91 94 SER A N 1
ATOM 724 C CA . SER A 1 94 ? -17.974 17.553 5.652 1.00 57.91 94 SER A CA 1
ATOM 725 C C . SER A 1 94 ? -18.260 17.972 7.103 1.00 57.91 94 SER A C 1
ATOM 727 O O . SER A 1 94 ? -19.058 18.879 7.327 1.00 57.91 94 SER A O 1
ATOM 729 N N . GLY A 1 95 ? -17.609 17.350 8.093 1.00 56.78 95 GLY A N 1
ATOM 730 C CA . GLY A 1 95 ? -17.662 17.754 9.503 1.00 56.78 95 GLY A CA 1
ATOM 731 C C . GLY A 1 95 ? -16.645 18.831 9.905 1.00 56.78 95 GLY A C 1
ATOM 732 O O . GLY A 1 95 ? -16.777 19.422 10.973 1.00 56.78 95 GLY A O 1
ATOM 733 N N . THR A 1 96 ? -15.63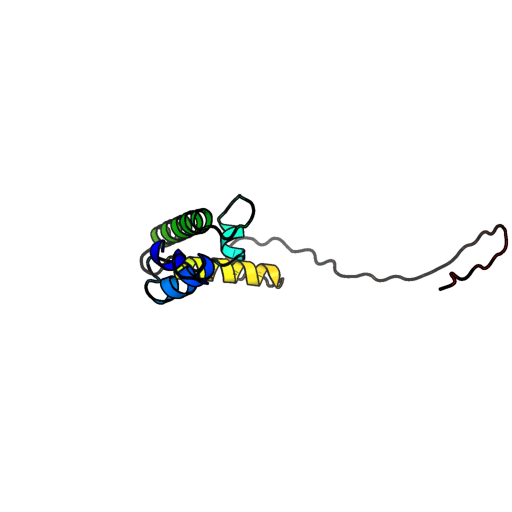9 19.120 9.074 1.00 54.41 96 THR A N 1
ATOM 734 C CA . THR A 1 96 ? -14.530 20.023 9.422 1.00 54.41 96 THR A CA 1
ATOM 735 C C . THR A 1 96 ? -14.077 20.835 8.212 1.00 54.41 96 THR A C 1
ATOM 737 O O . THR A 1 96 ? -13.011 20.594 7.661 1.00 54.41 96 THR A O 1
ATOM 740 N N . SER A 1 97 ? -14.898 21.790 7.776 1.00 46.69 97 SER A N 1
ATOM 741 C CA . SER A 1 97 ? -14.510 23.085 7.177 1.00 46.69 97 SER A CA 1
ATOM 742 C C . SER A 1 97 ? -15.555 23.565 6.171 1.00 46.69 97 SER A C 1
ATOM 744 O O . SER A 1 97 ? -15.534 23.291 4.976 1.00 46.69 97 SER A O 1
ATOM 746 N N . SER A 1 98 ? -16.460 24.397 6.667 1.00 43.78 98 SER A N 1
ATOM 747 C CA . SER A 1 98 ? -17.183 25.358 5.850 1.00 43.78 98 SER A CA 1
ATOM 748 C C . SER A 1 98 ? -16.198 26.377 5.259 1.00 43.78 98 SER A C 1
ATOM 750 O O . SER A 1 98 ? -15.823 27.344 5.926 1.00 43.78 98 SER A O 1
ATOM 752 N N . LYS A 1 99 ? -15.798 26.199 3.997 1.00 47.34 99 LYS A N 1
ATOM 753 C CA . LYS A 1 99 ? -15.422 27.319 3.119 1.00 47.34 99 LYS A CA 1
ATOM 754 C C . LYS A 1 99 ? -16.127 27.170 1.766 1.00 47.34 99 LYS A C 1
ATOM 756 O O . LYS A 1 99 ? -16.091 26.087 1.188 1.00 47.34 99 LYS A O 1
ATOM 761 N N . PRO A 1 100 ? -16.772 28.232 1.247 1.00 41.44 100 PRO A N 1
ATOM 762 C CA . PRO A 1 100 ? -17.561 28.132 0.031 1.00 41.44 100 PRO A CA 1
ATOM 763 C C . PRO A 1 100 ? -16.651 28.004 -1.191 1.00 41.44 100 PRO A C 1
ATOM 765 O O . PRO A 1 100 ? -15.812 28.865 -1.465 1.0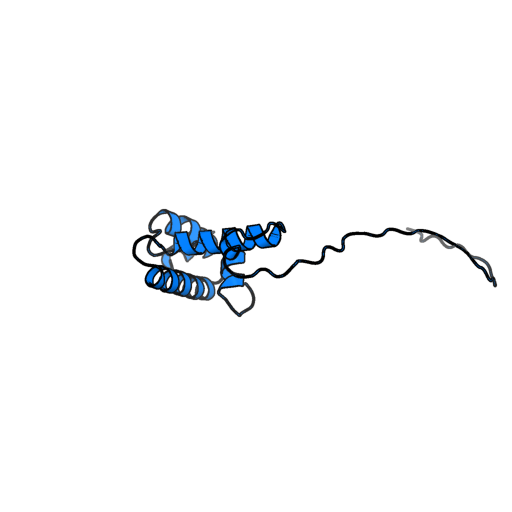0 41.44 100 PRO A O 1
ATOM 768 N N . ARG A 1 101 ? -16.852 26.923 -1.945 1.00 43.28 101 ARG A N 1
ATOM 769 C CA . ARG A 1 101 ? -16.232 26.678 -3.247 1.00 43.28 101 ARG A CA 1
ATOM 770 C C . ARG A 1 101 ? -16.901 27.614 -4.264 1.00 43.28 101 ARG A C 1
ATOM 772 O O . ARG A 1 101 ? -18.062 27.428 -4.620 1.00 43.28 101 ARG A O 1
ATOM 779 N N . LYS A 1 102 ? -16.197 28.665 -4.703 1.00 37.25 102 LYS A N 1
ATOM 780 C CA . LYS A 1 102 ? -16.651 29.507 -5.822 1.00 37.25 102 LYS A CA 1
ATOM 781 C C . LYS A 1 102 ? -16.597 28.678 -7.105 1.00 37.25 102 LYS A C 1
ATOM 783 O O . LYS A 1 102 ? -15.522 28.428 -7.643 1.00 37.25 102 LYS A O 1
ATOM 788 N N . ASN A 1 103 ? -17.768 28.262 -7.576 1.00 41.12 103 ASN A N 1
ATOM 789 C CA . ASN A 1 103 ? -17.964 27.734 -8.919 1.00 41.12 103 ASN A CA 1
ATOM 790 C C . ASN A 1 103 ? -17.646 28.817 -9.954 1.00 41.12 103 ASN A C 1
ATOM 792 O O . ASN A 1 103 ? -18.247 29.888 -9.937 1.00 41.12 103 ASN A O 1
ATOM 796 N N . ALA A 1 104 ? -16.762 28.506 -10.896 1.00 37.53 104 ALA A N 1
ATOM 797 C CA . ALA A 1 104 ? -16.691 29.200 -12.174 1.00 37.53 104 ALA A CA 1
ATOM 798 C C . ALA A 1 104 ? -16.401 28.172 -13.274 1.00 37.53 104 ALA A C 1
ATOM 800 O O . ALA A 1 104 ? -15.257 27.937 -13.654 1.00 37.53 104 ALA A O 1
ATOM 801 N N . ARG A 1 105 ? -17.465 27.534 -13.773 1.00 38.91 105 ARG A N 1
ATOM 802 C CA . ARG A 1 105 ? -17.481 26.969 -15.123 1.00 38.91 105 ARG A CA 1
ATOM 803 C C . ARG A 1 105 ? -18.232 27.940 -16.031 1.00 38.91 105 ARG A C 1
ATOM 805 O O . ARG A 1 105 ? -19.382 28.261 -15.762 1.00 38.91 105 ARG A O 1
ATOM 812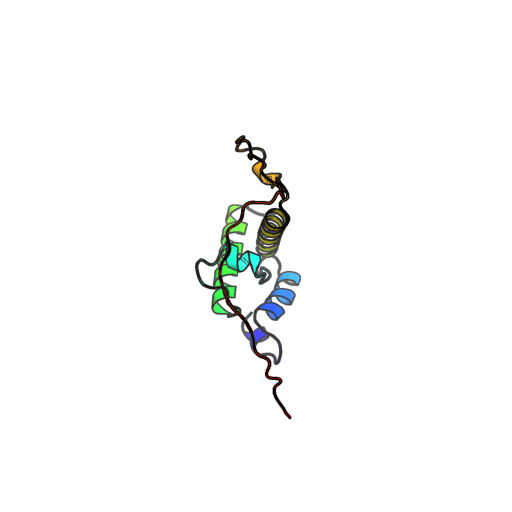 N N . SER A 1 106 ? -17.549 28.304 -17.114 1.00 41.50 106 SER A N 1
ATOM 813 C CA . SER A 1 106 ? -18.105 28.624 -18.432 1.00 41.50 106 SER A CA 1
ATOM 814 C C . SER A 1 106 ? -18.838 29.959 -18.604 1.00 41.50 106 SER A C 1
ATOM 816 O O . SER A 1 106 ? -20.012 30.090 -18.286 1.00 41.50 106 SER A O 1
ATOM 818 N N . ALA A 1 107 ? -18.177 30.898 -19.284 1.00 33.19 107 ALA A N 1
ATOM 819 C CA . ALA A 1 107 ? -18.852 31.879 -20.127 1.00 33.19 107 ALA A CA 1
ATOM 820 C C . ALA A 1 107 ? -18.173 31.889 -21.503 1.00 33.19 107 ALA A C 1
ATOM 822 O O . ALA A 1 107 ? -17.094 32.441 -21.702 1.00 33.19 107 ALA A O 1
ATOM 823 N N . SER 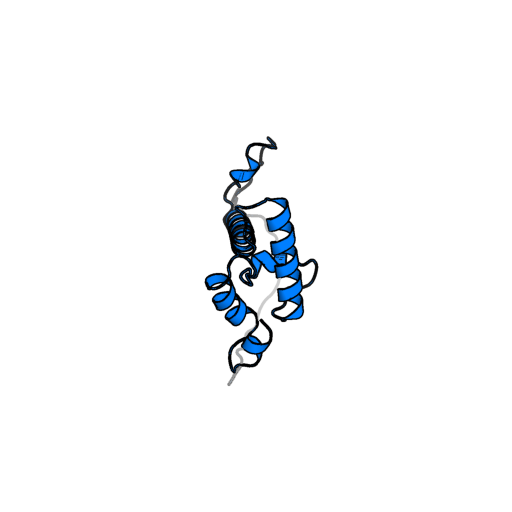A 1 108 ? -18.814 31.196 -22.438 1.00 38.09 108 SER A N 1
ATOM 824 C CA . SER A 1 108 ? -18.658 31.356 -23.876 1.00 38.09 108 SER A CA 1
ATOM 825 C C . SER A 1 108 ? -19.130 32.748 -24.301 1.00 38.09 108 SER A C 1
ATOM 827 O O . SER A 1 108 ? -20.302 33.057 -24.098 1.00 38.09 108 SER A O 1
ATOM 829 N N . THR A 1 109 ? -18.280 33.527 -24.974 1.00 33.38 109 THR A N 1
ATOM 830 C CA . THR A 1 109 ? -18.727 34.660 -25.800 1.00 33.38 109 THR A CA 1
ATOM 831 C C . THR A 1 109 ? -17.881 34.733 -27.067 1.00 33.38 109 THR A C 1
ATOM 833 O O . THR A 1 109 ? -16.733 35.166 -27.048 1.00 33.38 109 THR A O 1
ATOM 836 N N . MET A 1 110 ? -18.473 34.304 -28.182 1.00 36.59 110 MET A N 1
ATOM 837 C CA . MET A 1 110 ? -18.115 34.783 -29.516 1.00 36.59 110 MET A CA 1
ATOM 838 C C . MET A 1 110 ? -18.622 36.223 -29.687 1.00 36.59 110 MET A C 1
ATOM 840 O O . MET A 1 110 ? -19.779 36.472 -29.346 1.00 36.59 110 MET A O 1
ATOM 844 N N . LYS A 1 111 ? -17.805 37.118 -30.269 1.00 34.09 111 LYS A N 1
ATOM 845 C CA . LYS A 1 111 ? -18.181 38.098 -31.322 1.00 34.09 111 LYS A CA 1
ATOM 846 C C . LYS A 1 111 ? -17.003 39.017 -31.722 1.00 34.09 111 LYS A C 1
ATOM 848 O O . LYS A 1 111 ? -16.617 39.906 -30.978 1.00 34.09 111 LYS A O 1
ATOM 853 N N . ASN A 1 112 ? -16.431 38.688 -32.880 1.00 33.19 112 ASN A N 1
ATOM 854 C CA . ASN A 1 112 ? -16.116 39.485 -34.078 1.00 33.19 112 ASN A CA 1
ATOM 855 C C . ASN A 1 112 ? -15.903 41.027 -34.083 1.00 33.19 112 ASN A C 1
ATOM 857 O O . ASN A 1 112 ? -16.736 41.781 -33.592 1.00 33.19 112 ASN A O 1
ATOM 861 N N . ASP A 1 113 ? -14.879 41.396 -34.881 1.00 33.19 113 ASP A N 1
ATOM 862 C CA . ASP A 1 113 ? -14.801 42.419 -35.960 1.00 33.19 113 ASP A CA 1
ATOM 863 C C . ASP A 1 113 ? -13.956 43.710 -35.801 1.00 33.19 113 ASP A C 1
ATOM 865 O O . ASP A 1 113 ? -14.117 44.487 -34.866 1.00 33.19 113 ASP A O 1
ATOM 869 N N . GLY A 1 114 ? -13.108 43.947 -36.828 1.00 30.75 114 GLY A N 1
ATOM 870 C CA . GLY A 1 114 ? -12.411 45.207 -37.174 1.00 30.75 114 GLY A CA 1
ATOM 871 C C . GLY A 1 114 ? -10.913 45.034 -37.521 1.00 30.75 114 GLY A C 1
ATOM 872 O O . GLY A 1 114 ? -10.079 45.133 -36.633 1.00 30.75 114 GLY A O 1
ATOM 873 N N . HIS A 1 115 ? -10.528 44.528 -38.708 1.00 32.38 115 HIS A N 1
ATOM 874 C CA . HIS A 1 115 ? -10.086 45.265 -39.926 1.00 32.38 115 HIS A CA 1
ATOM 875 C C . HIS A 1 115 ? -8.895 46.229 -39.695 1.00 32.38 115 HIS A C 1
ATOM 877 O O . HIS A 1 115 ? -9.036 47.191 -38.955 1.00 32.38 115 HIS A O 1
ATOM 883 N N . THR A 1 116 ? -7.688 45.972 -40.220 1.00 33.81 116 THR A N 1
ATOM 884 C CA . THR A 1 116 ? -7.206 46.379 -41.567 1.00 33.81 116 THR A CA 1
ATOM 885 C C . THR A 1 116 ? -6.056 45.460 -42.035 1.00 33.81 116 THR A C 1
ATOM 887 O O . THR A 1 116 ? -5.128 45.160 -41.294 1.00 33.81 116 THR A O 1
ATOM 890 N N . GLU A 1 117 ? -6.194 44.755 -43.159 1.00 33.34 117 GLU A N 1
ATOM 891 C CA . GLU A 1 117 ? -5.683 45.116 -44.496 1.00 33.34 117 GLU A CA 1
ATOM 892 C C . GLU A 1 117 ? -4.168 45.408 -44.563 1.00 33.34 117 GLU A C 1
ATOM 894 O O . GLU A 1 117 ? -3.710 46.478 -44.184 1.00 33.34 117 GLU A O 1
ATOM 899 N N . THR A 1 118 ? -3.383 44.478 -45.126 1.00 35.06 118 THR A N 1
ATOM 900 C CA . THR A 1 118 ? -2.625 44.721 -46.373 1.00 35.06 118 THR A CA 1
ATOM 901 C C . THR A 1 118 ? -1.828 43.492 -46.846 1.00 35.06 118 THR A C 1
ATOM 903 O O . THR A 1 118 ? -1.072 42.866 -46.116 1.00 35.06 118 THR A O 1
ATOM 906 N N . ALA A 1 119 ? -1.957 43.248 -48.152 1.00 36.22 119 ALA A N 1
ATOM 907 C CA . ALA A 1 119 ? -0.896 42.841 -49.075 1.00 36.22 119 ALA A CA 1
ATOM 908 C C . ALA A 1 119 ? -0.417 41.366 -49.173 1.00 36.22 119 ALA A C 1
ATOM 910 O O . ALA A 1 119 ? 0.491 40.907 -48.494 1.00 36.22 119 ALA A O 1
ATOM 911 N N . ARG A 1 120 ? -0.864 40.768 -50.293 1.00 38.22 120 ARG A N 1
ATOM 912 C CA . ARG A 1 120 ? -0.048 40.129 -51.358 1.00 38.22 120 ARG A CA 1
ATOM 913 C C . ARG A 1 120 ? 0.202 38.604 -51.321 1.00 38.22 120 ARG A C 1
ATOM 915 O O . ARG A 1 120 ? 1.220 38.110 -50.871 1.00 38.22 120 ARG A O 1
ATOM 922 N N . ARG A 1 121 ? -0.683 37.916 -52.058 1.00 36.66 121 ARG A N 1
ATOM 923 C CA . ARG A 1 121 ? -0.416 37.230 -53.350 1.00 36.66 121 ARG A CA 1
ATOM 924 C C . ARG A 1 121 ? 0.579 36.041 -53.365 1.00 36.66 121 ARG A C 1
ATOM 926 O O . ARG A 1 121 ? 1.776 36.223 -53.502 1.00 36.66 121 ARG A O 1
ATOM 933 N N . SER A 1 122 ? -0.009 34.844 -53.517 1.00 36.97 122 SER A N 1
ATOM 934 C CA . SER A 1 122 ? 0.367 33.777 -54.476 1.00 36.97 122 SER A CA 1
ATOM 935 C C . SER A 1 122 ? 1.749 33.102 -54.367 1.00 36.97 122 SER A C 1
ATOM 937 O O . SER A 1 122 ? 2.741 33.648 -54.827 1.00 36.97 122 SER A O 1
ATOM 939 N N . SER A 1 123 ? 1.787 31.794 -54.082 1.00 42.91 123 SER A N 1
ATOM 940 C CA . SER A 1 123 ? 1.808 30.776 -55.154 1.00 42.91 123 SER A CA 1
ATOM 941 C C . SER A 1 123 ? 1.815 29.335 -54.619 1.00 42.91 123 SER A C 1
ATOM 943 O O . SER A 1 123 ? 2.332 29.026 -53.551 1.00 42.91 123 SER A O 1
ATOM 945 N N . ARG A 1 124 ? 1.203 28.457 -55.418 1.00 40.03 124 ARG A N 1
ATOM 946 C CA . ARG A 1 124 ? 1.190 26.992 -55.331 1.00 40.03 124 ARG A CA 1
ATOM 947 C C . ARG A 1 124 ? 2.601 26.396 -55.268 1.00 40.03 124 ARG A C 1
ATOM 949 O O . ARG A 1 124 ? 3.434 26.776 -56.083 1.00 40.03 124 ARG A O 1
ATOM 956 N N . LYS A 1 125 ? 2.759 25.284 -54.538 1.00 45.47 125 LYS A N 1
ATOM 957 C CA . LYS A 1 125 ? 3.406 24.067 -55.074 1.00 45.47 125 LYS A CA 1
ATOM 958 C C . LYS A 1 125 ? 3.023 22.822 -54.263 1.00 45.47 125 LYS A C 1
ATOM 960 O O . LYS A 1 125 ? 3.176 22.783 -53.050 1.00 45.47 125 LYS A O 1
ATOM 965 N N . ARG A 1 126 ? 2.488 21.824 -54.975 1.00 47.75 126 ARG A N 1
ATOM 966 C CA . ARG A 1 126 ? 2.245 20.452 -54.502 1.00 47.75 126 ARG A CA 1
ATOM 967 C C . ARG A 1 126 ? 3.590 19.737 -54.297 1.00 47.75 126 ARG A C 1
ATOM 969 O O . ARG A 1 126 ? 4.466 19.945 -55.141 1.00 47.75 126 ARG A O 1
ATOM 976 N N . PRO A 1 127 ? 3.746 18.847 -53.305 1.00 52.44 127 PRO A N 1
ATOM 977 C CA . PRO A 1 127 ? 4.812 17.859 -53.342 1.00 52.44 127 PRO A CA 1
ATOM 978 C C . PRO A 1 127 ? 4.439 16.733 -54.322 1.00 52.44 127 PRO A C 1
ATOM 980 O O . PRO A 1 127 ? 3.277 16.329 -54.417 1.00 52.44 127 PRO A O 1
ATOM 983 N N . LYS A 1 128 ? 5.422 16.293 -55.110 1.00 51.78 128 LYS A N 1
ATOM 984 C CA . LYS A 1 128 ? 5.351 15.120 -55.984 1.00 51.78 128 LYS A CA 1
ATOM 985 C C . LYS A 1 128 ? 6.070 13.959 -55.296 1.00 51.78 128 LYS A C 1
ATOM 987 O O . LYS A 1 128 ? 7.211 14.160 -54.894 1.00 51.78 128 LYS A O 1
ATOM 992 N N . ILE A 1 129 ? 5.395 12.806 -55.364 1.00 47.75 129 ILE A N 1
ATOM 993 C CA . ILE A 1 129 ? 5.846 11.412 -55.201 1.00 47.75 129 ILE A CA 1
ATOM 994 C C . ILE A 1 129 ? 6.207 11.028 -53.769 1.00 47.75 129 ILE A C 1
ATOM 996 O O . ILE A 1 129 ? 7.251 11.483 -53.264 1.00 47.75 129 ILE A O 1
#

Foldseek 3Di:
DVVQCVDVPRFQQNVLVVCCVVCVQQGAHDDQQLLVVQPPDPDDRHPVSRVRSSVVLNVVQVVVDDVGGSNNSNVVSVVVSVCVVVVHDDPVCVVPDDDDDDDDDDDDDDDDDDDDDDDDDDDDDDDDD

Secondary structure (DSSP, 8-state):
-GGGGGSTT--HHHHHHHHHHH-TTT-----HHHHHHH-SS-----HHHHHHHHHHHHHHHHHH-TT--HHHHHHHHHHHHHHHHHT---TTSTTS-----------------------------PPP-

Organism: NCBI:txid265563

Sequence (129 aa):
MKCFCELKGVGPATASALLSLHRDDLFAFMDDEVIECLYDGKRGYTLKIYLDVNKQCTEIAEKLGKNWTSRRIGRALWTAARIAASGGDDITLSGTSSKPRKNARSASTMKNDGHTETARRSSRKRPKI